Protein AF-A0A3B0UGY0-F1 (afdb_monomer_lite)

pLDDT: mean 92.52, std 5.46, range [63.34, 98.44]

Sequence (139 aa):
GEVAGKDYQCLPGGPADNPYLDTGGDIFVFPKQSDPEVEAAQLRMASMMVNPRVQALFNLAKGSLPIRDDVDLSLADSCMKKGLEILSNPENVIPSMSQFLSEDTSGQLDDLWSEFSFNKDMSIADAQERFATILENAN

Structure (mmCIF, N/CA/C/O backbone):
data_AF-A0A3B0UGY0-F1
#
_entry.id   AF-A0A3B0UGY0-F1
#
loop_
_atom_site.group_PDB
_atom_site.id
_atom_site.type_symbol
_atom_site.label_atom_id
_atom_site.label_alt_id
_atom_site.label_comp_id
_atom_site.label_asym_id
_atom_site.label_entity_id
_atom_site.label_seq_id
_atom_site.pdbx_PDB_ins_code
_atom_site.Cartn_x
_atom_site.Cartn_y
_atom_site.Cartn_z
_atom_site.occupancy
_atom_site.B_iso_or_equiv
_atom_site.auth_seq_id
_atom_site.auth_comp_id
_atom_site.auth_asym_id
_atom_site.auth_atom_id
_atom_site.pdbx_PDB_model_num
ATOM 1 N N . GLY A 1 1 ? -21.922 -7.099 -13.027 1.00 74.62 1 GLY A N 1
ATOM 2 C CA . GLY A 1 1 ? -20.531 -6.934 -12.578 1.00 74.62 1 GLY A CA 1
ATOM 3 C C . GLY A 1 1 ? -19.711 -8.046 -13.180 1.00 74.62 1 GLY A C 1
ATOM 4 O O . GLY A 1 1 ? -20.288 -9.092 -13.460 1.00 74.62 1 GLY A O 1
ATOM 5 N N . GLU A 1 2 ? -18.430 -7.793 -13.415 1.00 85.69 2 GLU A N 1
ATOM 6 C CA . GLU A 1 2 ? -17.471 -8.798 -13.885 1.00 85.69 2 GLU A CA 1
ATOM 7 C C . GLU A 1 2 ? -17.061 -9.735 -12.736 1.00 85.69 2 GLU A C 1
ATOM 9 O O . GLU A 1 2 ? -17.109 -9.350 -11.567 1.00 85.69 2 GLU A O 1
ATOM 14 N N . VAL A 1 3 ? -16.684 -10.969 -13.063 1.00 85.94 3 VAL A N 1
ATOM 15 C CA . VAL A 1 3 ? -16.315 -12.023 -12.111 1.00 85.94 3 VAL A CA 1
ATOM 16 C C . VAL A 1 3 ? -14.821 -12.333 -12.207 1.00 85.94 3 VAL A C 1
ATOM 18 O O . VAL A 1 3 ? -14.336 -12.784 -13.249 1.00 85.94 3 VAL A O 1
ATOM 21 N N . ALA A 1 4 ? -14.098 -12.161 -11.098 1.00 86.25 4 ALA A N 1
ATOM 22 C CA . ALA A 1 4 ? -12.690 -12.537 -10.988 1.00 86.25 4 ALA A CA 1
ATOM 23 C C . ALA A 1 4 ? -12.473 -14.025 -11.318 1.00 86.25 4 ALA A C 1
ATOM 25 O O . ALA A 1 4 ? -13.216 -14.896 -10.866 1.00 86.25 4 ALA A O 1
ATOM 26 N N . GLY A 1 5 ? -11.449 -14.320 -12.117 1.00 84.62 5 GLY A N 1
ATOM 27 C CA . GLY A 1 5 ? -11.124 -15.670 -12.582 1.00 84.62 5 GLY A CA 1
ATOM 28 C C . GLY A 1 5 ? -11.983 -16.170 -13.748 1.00 84.62 5 GLY A C 1
ATOM 29 O O . GLY A 1 5 ? -11.732 -17.267 -14.243 1.00 84.62 5 GLY A O 1
ATOM 30 N N . LYS A 1 6 ? -12.970 -15.387 -14.204 1.00 89.75 6 LYS A N 1
ATOM 31 C CA . LYS A 1 6 ? -13.787 -15.696 -15.385 1.00 89.75 6 LYS A CA 1
ATOM 32 C C . LYS A 1 6 ? -13.755 -14.568 -16.412 1.00 89.75 6 LYS A C 1
ATOM 34 O O . LYS A 1 6 ? -13.374 -14.805 -17.551 1.00 89.75 6 LYS A O 1
ATOM 39 N N . ASP A 1 7 ? -14.166 -13.373 -16.000 1.00 92.44 7 ASP A N 1
ATOM 40 C CA . ASP A 1 7 ? -14.279 -12.206 -16.876 1.00 92.44 7 ASP A CA 1
ATOM 41 C C . ASP A 1 7 ? -12.983 -11.371 -16.855 1.00 92.44 7 ASP A C 1
ATOM 43 O O . ASP A 1 7 ? -12.624 -10.764 -17.859 1.00 92.44 7 ASP A O 1
ATOM 47 N N . TYR A 1 8 ? -12.233 -11.408 -15.745 1.00 90.12 8 TYR A N 1
ATOM 48 C CA . TYR A 1 8 ? -10.898 -10.811 -15.612 1.00 90.12 8 TYR A CA 1
ATOM 49 C C . TYR A 1 8 ? -9.986 -11.647 -14.708 1.00 90.12 8 TYR A C 1
ATOM 51 O O . TYR A 1 8 ? -10.445 -12.496 -13.941 1.00 90.12 8 TYR A O 1
ATOM 59 N N . GLN A 1 9 ? -8.679 -11.384 -14.757 1.00 87.44 9 GLN A N 1
ATOM 60 C CA . GLN A 1 9 ? -7.691 -12.033 -13.899 1.00 87.44 9 GLN A CA 1
ATOM 61 C C . GLN A 1 9 ? -6.775 -11.010 -13.230 1.00 87.44 9 GLN A C 1
ATOM 63 O O . GLN A 1 9 ? -6.277 -10.096 -13.877 1.00 87.44 9 GLN A O 1
ATOM 68 N N . CYS A 1 10 ? -6.505 -11.211 -11.940 1.00 86.56 10 CYS A N 1
ATOM 69 C CA . CYS A 1 10 ? -5.491 -10.451 -11.219 1.00 86.56 10 CYS A CA 1
ATOM 70 C C . CYS A 1 10 ? -4.103 -11.069 -11.423 1.00 86.56 10 CYS A C 1
ATOM 72 O O . CYS A 1 10 ? -3.929 -12.288 -11.257 1.00 86.56 10 CYS A O 1
ATOM 74 N N . LEU A 1 11 ? -3.145 -10.209 -11.776 1.00 87.44 11 LEU A N 1
ATOM 75 C CA . LEU A 1 11 ? -1.733 -10.513 -12.015 1.00 87.44 11 LEU A CA 1
ATOM 76 C C . LEU A 1 11 ? -0.877 -9.654 -11.062 1.00 87.44 11 LEU A C 1
ATOM 78 O O . LEU A 1 11 ? -0.449 -8.562 -11.444 1.00 87.44 11 LEU A O 1
ATOM 82 N N . PRO A 1 12 ? -0.696 -10.080 -9.797 1.00 83.56 12 PRO A N 1
ATOM 83 C CA . PRO A 1 12 ? 0.103 -9.330 -8.830 1.00 83.56 12 PRO A CA 1
ATOM 84 C C . PRO A 1 12 ? 1.556 -9.198 -9.304 1.00 83.56 12 PRO A C 1
ATOM 86 O O . PRO A 1 12 ? 2.117 -10.158 -9.825 1.00 83.56 12 PRO A O 1
ATOM 89 N N . GLY A 1 13 ? 2.148 -8.013 -9.146 1.00 76.50 13 GLY A N 1
ATOM 90 C CA . GLY A 1 13 ? 3.491 -7.701 -9.654 1.00 76.50 13 GLY A CA 1
ATOM 91 C C . GLY A 1 13 ? 3.568 -7.376 -11.154 1.00 76.50 13 GLY A C 1
ATOM 92 O O . GLY A 1 13 ? 4.639 -7.028 -11.647 1.00 76.50 13 GLY A O 1
ATOM 93 N N . GLY A 1 14 ? 2.450 -7.437 -11.890 1.00 80.88 14 GLY A N 1
ATOM 94 C CA . GLY A 1 14 ? 2.385 -7.026 -13.294 1.00 80.88 14 GLY A CA 1
ATOM 95 C C . GLY A 1 14 ? 3.368 -7.798 -14.191 1.00 80.88 14 GLY A C 1
ATOM 96 O O . GLY A 1 14 ? 3.217 -9.012 -14.313 1.00 80.88 14 GLY A O 1
ATOM 97 N N . PRO A 1 15 ? 4.334 -7.125 -14.853 1.00 78.62 15 PRO A N 1
ATOM 98 C CA . PRO A 1 15 ? 5.306 -7.770 -15.737 1.00 78.62 15 PRO A CA 1
ATOM 99 C C . PRO A 1 15 ? 6.468 -8.464 -15.003 1.00 78.62 15 PRO A C 1
ATOM 101 O O . PRO A 1 15 ? 7.350 -8.993 -15.673 1.00 78.62 15 PRO A O 1
ATOM 104 N N . ALA A 1 16 ? 6.525 -8.427 -13.667 1.00 80.19 16 ALA A N 1
ATOM 105 C CA . ALA A 1 16 ? 7.601 -9.059 -12.908 1.00 80.19 16 ALA A CA 1
ATOM 106 C C . ALA A 1 16 ? 7.568 -10.594 -13.025 1.00 80.19 16 ALA A C 1
ATOM 108 O O . ALA A 1 16 ? 6.500 -11.204 -12.993 1.00 80.19 16 ALA A O 1
ATOM 109 N N . ASP A 1 17 ? 8.751 -11.217 -13.084 1.00 83.56 17 ASP A N 1
ATOM 110 C CA . ASP A 1 17 ? 8.887 -12.682 -13.131 1.00 83.56 17 ASP A CA 1
ATOM 111 C C . ASP A 1 17 ? 8.342 -13.356 -11.861 1.00 83.56 17 ASP A C 1
ATOM 113 O O . ASP A 1 17 ? 7.771 -14.445 -11.922 1.00 83.56 17 ASP A O 1
ATOM 117 N N . ASN A 1 18 ? 8.497 -12.688 -10.712 1.00 85.94 18 ASN A N 1
ATOM 118 C CA . ASN A 1 18 ? 7.989 -13.136 -9.420 1.00 85.94 18 ASN A CA 1
ATOM 119 C C . ASN A 1 18 ? 6.919 -12.160 -8.907 1.00 85.94 18 ASN A C 1
ATOM 121 O O . ASN A 1 18 ? 7.199 -10.961 -8.794 1.00 85.94 18 ASN A O 1
ATOM 125 N N . PRO A 1 19 ? 5.714 -12.645 -8.559 1.00 88.81 19 PRO A N 1
ATOM 126 C CA . PRO A 1 19 ? 4.690 -11.818 -7.941 1.00 88.81 19 PRO A CA 1
ATOM 127 C C . PRO A 1 19 ? 5.167 -11.250 -6.605 1.00 88.81 19 PRO A C 1
ATOM 129 O O . PRO A 1 19 ? 5.677 -11.983 -5.758 1.00 88.81 19 PRO A O 1
ATOM 132 N N . TYR A 1 20 ? 4.932 -9.960 -6.397 1.00 91.50 20 TYR A N 1
ATOM 133 C CA . TYR A 1 20 ? 5.207 -9.278 -5.138 1.00 91.50 20 TYR A CA 1
ATOM 134 C C . TYR A 1 20 ? 3.994 -8.458 -4.700 1.00 91.50 20 TYR A C 1
ATOM 136 O O . TYR A 1 20 ? 3.088 -8.173 -5.492 1.00 91.50 20 TYR A O 1
ATOM 144 N N . LEU A 1 21 ? 3.981 -8.084 -3.425 1.00 90.75 21 LEU A N 1
ATOM 145 C CA . LEU A 1 21 ? 3.009 -7.171 -2.847 1.00 90.75 21 LEU A CA 1
ATOM 146 C C . LEU A 1 21 ? 3.703 -5.940 -2.293 1.00 90.75 21 LEU A C 1
ATOM 148 O O . LEU A 1 21 ? 4.609 -6.045 -1.471 1.00 90.75 21 LEU A O 1
ATOM 152 N N . ASP A 1 22 ? 3.213 -4.783 -2.717 1.00 89.81 22 ASP A N 1
ATOM 153 C CA . ASP A 1 22 ? 3.464 -3.518 -2.045 1.00 89.81 22 ASP A CA 1
ATOM 154 C C . ASP A 1 22 ? 2.522 -3.409 -0.831 1.00 89.81 22 ASP A C 1
ATOM 156 O O . ASP A 1 22 ? 1.319 -3.660 -0.953 1.00 89.81 22 ASP A O 1
ATOM 160 N N . THR A 1 23 ? 3.063 -3.090 0.348 1.00 87.56 23 THR A N 1
ATOM 161 C CA . THR A 1 23 ? 2.289 -2.978 1.603 1.00 87.56 23 THR A CA 1
ATOM 162 C C . THR A 1 23 ? 1.816 -1.562 1.911 1.00 87.56 23 THR A C 1
ATOM 164 O O . THR A 1 23 ? 1.537 -1.221 3.063 1.00 87.56 23 THR A O 1
ATOM 167 N N . GLY A 1 24 ? 1.705 -0.718 0.889 1.00 86.00 24 GLY A N 1
ATOM 168 C CA . GLY A 1 24 ? 0.919 0.502 0.941 1.00 86.00 24 GLY A CA 1
ATOM 169 C C . GLY A 1 24 ? -0.498 0.206 1.431 1.00 86.00 24 GLY A C 1
ATOM 170 O O . GLY A 1 24 ? -1.067 -0.860 1.183 1.00 86.00 24 GLY A O 1
ATOM 171 N N . GLY A 1 25 ? -1.070 1.145 2.177 1.00 86.88 25 GLY A N 1
ATOM 172 C CA . GLY A 1 25 ? -2.334 0.911 2.853 1.00 86.88 25 GLY A CA 1
ATOM 173 C C . GLY A 1 25 ? -3.107 2.185 3.125 1.00 86.88 25 GLY A C 1
ATOM 174 O O . GLY A 1 25 ? -2.556 3.282 3.177 1.00 86.88 25 GLY A O 1
ATOM 175 N N . ASP A 1 26 ? -4.407 2.005 3.321 1.00 90.88 26 ASP A N 1
ATOM 17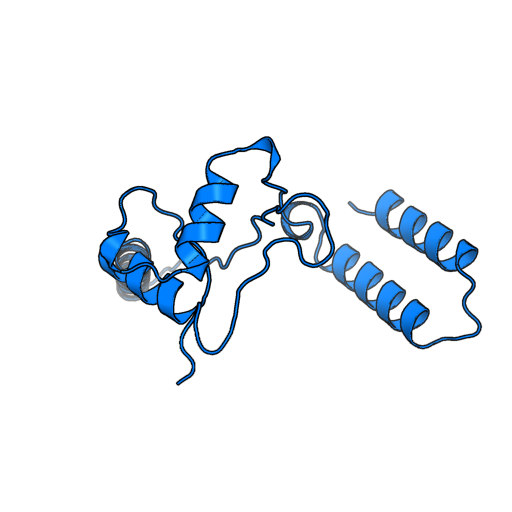6 C CA . ASP A 1 26 ? -5.307 3.060 3.756 1.00 90.88 26 ASP A CA 1
ATOM 177 C C . ASP A 1 26 ? -5.248 3.163 5.292 1.00 90.88 26 ASP A C 1
ATOM 179 O O . ASP A 1 26 ? -5.431 2.164 5.994 1.00 90.88 26 ASP A O 1
ATOM 183 N N . ILE A 1 27 ? -5.035 4.369 5.827 1.00 91.62 27 ILE A N 1
ATOM 184 C CA . ILE A 1 27 ? -5.122 4.638 7.269 1.00 91.62 27 ILE A CA 1
ATOM 185 C C . ILE A 1 27 ? -6.227 5.649 7.567 1.00 91.62 27 ILE A C 1
ATOM 187 O O . ILE A 1 27 ? -6.445 6.605 6.826 1.00 91.62 27 ILE A O 1
ATOM 191 N N . PHE A 1 28 ? -6.904 5.459 8.697 1.00 94.00 28 PHE A N 1
ATOM 192 C CA . PHE A 1 28 ? -7.828 6.442 9.251 1.00 94.00 28 PHE A CA 1
ATOM 193 C C . PHE A 1 28 ? -7.187 7.081 10.477 1.00 94.00 28 PHE A C 1
ATOM 195 O O . PHE A 1 28 ? -6.970 6.422 11.494 1.00 94.00 28 PHE A O 1
ATOM 202 N N . VAL A 1 29 ? -6.880 8.374 10.376 1.00 94.88 29 VAL A N 1
ATOM 203 C CA . VAL A 1 29 ? -6.338 9.160 11.486 1.00 94.88 29 VAL A CA 1
ATOM 204 C C . VAL A 1 29 ? -7.492 9.846 12.205 1.00 94.88 29 VAL A C 1
ATOM 206 O O . VAL A 1 29 ? -8.266 10.578 11.591 1.00 94.88 29 VAL A O 1
ATOM 209 N N . PHE A 1 30 ? -7.600 9.622 13.513 1.00 96.88 30 PHE A N 1
ATOM 210 C CA . PHE A 1 30 ? -8.599 10.255 14.370 1.00 96.88 30 PHE A CA 1
ATOM 211 C C . PHE A 1 30 ? -7.944 11.403 15.150 1.00 96.88 30 PHE A C 1
ATOM 213 O O . PHE A 1 30 ? -7.152 11.140 16.059 1.00 96.88 30 PHE A O 1
ATOM 220 N N . PRO A 1 31 ? -8.217 12.679 14.810 1.00 96.56 31 PRO A N 1
ATOM 221 C CA . PRO A 1 31 ? -7.640 13.804 15.534 1.00 96.56 31 PRO A CA 1
ATOM 222 C C . PRO A 1 31 ? -8.097 13.799 16.987 1.00 96.56 31 PRO A C 1
ATOM 224 O O . PRO A 1 31 ? -9.264 13.518 17.263 1.00 96.56 31 PRO A O 1
ATOM 227 N N . LYS A 1 32 ? -7.206 14.184 17.904 1.00 97.06 32 LYS A N 1
ATOM 228 C CA . LYS A 1 32 ? -7.525 14.298 19.331 1.00 97.06 32 LYS A CA 1
ATOM 229 C C . LYS A 1 32 ? -8.714 15.236 19.548 1.00 97.06 32 LYS A C 1
ATOM 231 O O . LYS A 1 32 ? -8.725 16.349 19.026 1.00 97.06 32 LYS A O 1
ATOM 236 N N . GLN A 1 33 ? -9.685 14.790 20.340 1.00 97.50 33 GLN A N 1
ATOM 237 C CA . GLN A 1 33 ? -10.906 15.539 20.626 1.00 97.50 33 GLN A CA 1
ATOM 238 C C . GLN A 1 33 ? -10.913 16.078 22.056 1.00 97.50 33 GLN A C 1
ATOM 240 O O . GLN A 1 33 ? -10.312 15.504 22.961 1.00 97.50 33 GLN A O 1
ATOM 245 N N . SER A 1 34 ? -11.603 17.201 22.246 1.00 97.81 34 SER A N 1
ATOM 246 C CA . SER A 1 34 ? -11.992 17.722 23.563 1.00 97.81 34 SER A CA 1
ATOM 247 C C . SER A 1 34 ? -13.455 17.426 23.901 1.00 97.81 34 SER A C 1
ATOM 249 O O . SER A 1 34 ? -13.859 17.598 25.046 1.00 97.81 34 SER A O 1
ATOM 251 N N . ASP A 1 35 ? -14.249 17.034 22.901 1.00 98.31 35 ASP A N 1
ATOM 252 C CA . ASP A 1 35 ? -15.651 16.655 23.053 1.00 98.31 35 ASP A CA 1
ATOM 253 C C . ASP A 1 35 ? -15.752 15.128 23.247 1.00 98.31 35 ASP A C 1
ATOM 255 O O . ASP A 1 35 ? -15.395 14.378 22.327 1.00 98.31 35 ASP A O 1
ATOM 259 N N . PRO A 1 36 ? -16.233 14.655 24.412 1.00 97.94 36 PRO A N 1
ATOM 260 C CA . PRO A 1 36 ? -16.308 13.228 24.711 1.00 97.94 36 PRO A CA 1
ATOM 261 C C . PRO A 1 36 ? -17.275 12.460 23.798 1.00 97.94 36 PRO A C 1
ATOM 263 O O . PRO A 1 36 ? -17.060 11.273 23.552 1.00 97.94 36 PRO A O 1
ATOM 266 N N . GLU A 1 37 ? -18.315 13.098 23.251 1.00 98.31 37 GLU A N 1
ATOM 267 C CA . GLU A 1 37 ? -19.255 12.421 22.349 1.00 98.31 37 GLU A CA 1
ATOM 268 C C . GLU A 1 37 ? -18.628 12.169 20.974 1.00 98.31 37 GLU A C 1
ATOM 270 O O . GLU A 1 37 ? -18.838 11.111 20.367 1.00 98.31 37 GLU A O 1
ATOM 275 N N . VAL A 1 38 ? -17.803 13.110 20.500 1.00 98.31 38 VAL A N 1
ATOM 276 C CA . VAL A 1 38 ? -17.045 12.948 19.253 1.00 98.31 38 VAL A CA 1
ATOM 277 C C . VAL A 1 38 ? -15.973 11.875 19.424 1.00 98.31 38 VAL A C 1
ATOM 279 O O . VAL A 1 38 ? -15.865 10.994 18.572 1.00 98.31 38 VAL A O 1
ATOM 282 N N . GLU A 1 39 ? -15.234 11.883 20.536 1.00 98.25 39 GLU A N 1
ATOM 283 C CA . GLU A 1 39 ? -14.256 10.831 20.848 1.00 98.25 39 GLU A CA 1
ATOM 284 C C . GLU A 1 39 ? -14.918 9.444 20.884 1.00 98.25 39 GLU A C 1
ATOM 286 O O . GLU A 1 39 ? -14.458 8.502 20.233 1.00 98.25 39 GLU A O 1
ATOM 291 N N . ALA A 1 40 ? -16.065 9.324 21.558 1.00 98.25 40 ALA A N 1
ATOM 292 C CA . ALA A 1 40 ? -16.818 8.077 21.604 1.00 98.25 40 ALA A CA 1
ATOM 293 C C . ALA A 1 40 ? -17.276 7.617 20.206 1.00 98.25 40 ALA A C 1
ATOM 295 O O . ALA A 1 40 ? -17.280 6.417 19.917 1.00 98.25 40 ALA A O 1
ATOM 296 N N . ALA A 1 41 ? -17.650 8.540 19.314 1.00 98.31 41 ALA A N 1
ATOM 297 C CA . ALA A 1 41 ? -18.002 8.216 17.933 1.00 98.31 41 ALA A CA 1
ATOM 298 C C . ALA A 1 41 ? -16.792 7.736 17.111 1.00 98.31 41 ALA A C 1
ATOM 300 O O . ALA A 1 41 ? -16.909 6.736 16.398 1.00 98.31 41 ALA A O 1
ATOM 301 N N . GLN A 1 42 ? -15.634 8.388 17.253 1.00 98.44 42 GLN A N 1
ATOM 302 C CA . GLN A 1 42 ? -14.383 7.972 16.609 1.00 98.44 42 GLN A CA 1
ATOM 303 C C . GLN A 1 42 ? -13.985 6.551 17.028 1.00 98.44 42 GLN A C 1
ATOM 305 O O . GLN A 1 42 ? -13.704 5.710 16.175 1.00 98.44 42 GLN A O 1
ATOM 310 N N . LEU A 1 43 ? -14.062 6.236 18.326 1.00 97.88 43 LEU A N 1
ATOM 311 C CA . LEU A 1 43 ? -13.756 4.898 18.846 1.00 97.88 43 LEU A CA 1
ATOM 312 C C . LEU A 1 43 ? -14.723 3.825 18.328 1.00 97.88 43 LEU A C 1
ATOM 314 O O . LEU A 1 43 ? -14.296 2.717 17.995 1.00 97.88 43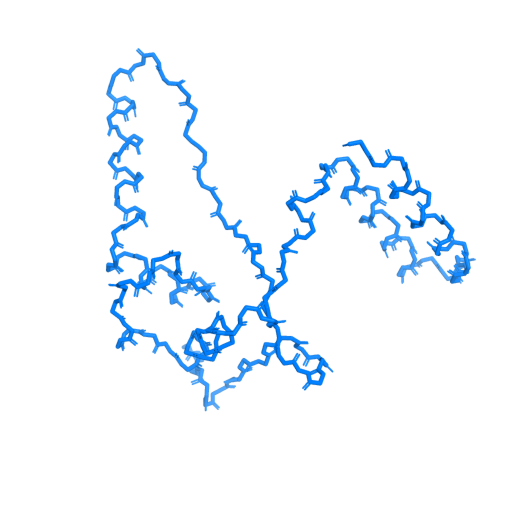 LEU A O 1
ATOM 318 N N . ARG A 1 44 ? -16.021 4.141 18.202 1.00 98.19 44 ARG A N 1
ATOM 319 C CA . ARG A 1 44 ? -17.001 3.228 17.585 1.00 98.19 44 ARG A CA 1
ATOM 320 C C . ARG A 1 44 ? -16.663 2.942 16.121 1.00 98.19 44 ARG A C 1
ATOM 322 O O . ARG A 1 44 ? -16.729 1.788 15.700 1.00 98.19 44 ARG A O 1
ATOM 329 N N . MET A 1 45 ? -16.271 3.964 15.361 1.00 97.88 45 MET A N 1
ATOM 330 C CA . MET A 1 45 ? -15.854 3.806 13.967 1.00 97.88 45 MET A CA 1
ATOM 331 C C . MET A 1 45 ? -14.579 2.965 13.855 1.00 97.88 45 MET A C 1
ATOM 333 O O . MET A 1 45 ? -14.558 2.012 13.080 1.00 97.88 45 MET A O 1
ATOM 337 N N . ALA A 1 46 ? -13.563 3.246 14.675 1.00 97.44 46 ALA A N 1
ATOM 338 C CA . ALA A 1 46 ? -12.327 2.468 14.717 1.00 97.44 46 ALA A CA 1
ATOM 339 C C . ALA A 1 46 ? -12.596 0.986 15.037 1.00 97.44 46 ALA A C 1
ATOM 341 O O . ALA A 1 46 ? -12.099 0.098 14.347 1.00 97.44 46 ALA A O 1
ATOM 342 N N . SER A 1 47 ? -13.451 0.709 16.030 1.00 97.44 47 SER A N 1
ATOM 343 C CA . SER A 1 47 ? -13.854 -0.656 16.392 1.00 97.44 47 SER A CA 1
ATOM 344 C C . SER A 1 47 ? -14.566 -1.383 15.245 1.00 97.44 47 SER A C 1
ATOM 346 O O . SER A 1 47 ? -14.280 -2.551 14.980 1.00 97.44 47 SER A O 1
ATOM 348 N N . MET A 1 48 ? -15.458 -0.691 14.529 1.00 97.25 48 MET A N 1
ATOM 349 C CA . MET A 1 48 ? -16.137 -1.240 13.356 1.00 97.25 48 MET A CA 1
ATOM 350 C C . MET A 1 48 ? -15.148 -1.560 12.230 1.00 97.25 48 MET A C 1
ATOM 352 O O . MET A 1 48 ? -15.230 -2.638 11.647 1.00 97.25 48 MET A O 1
ATOM 356 N N . MET A 1 49 ? -14.203 -0.659 11.947 1.00 95.75 49 MET A N 1
ATOM 357 C CA . MET A 1 49 ? -13.203 -0.833 10.887 1.00 95.75 49 MET A CA 1
ATOM 358 C C . MET A 1 49 ? -12.324 -2.061 11.099 1.00 95.75 49 MET A C 1
ATOM 360 O O . MET A 1 49 ? -11.949 -2.706 10.129 1.00 95.75 49 MET A O 1
ATOM 364 N N . VAL A 1 50 ? -11.999 -2.409 12.345 1.00 95.44 50 VAL A N 1
ATOM 365 C CA . VAL A 1 50 ? -11.178 -3.590 12.653 1.00 95.44 50 VAL A CA 1
ATOM 366 C C . VAL A 1 50 ? -12.011 -4.833 12.958 1.00 95.44 50 VAL A C 1
ATOM 368 O O . VAL A 1 50 ? -11.453 -5.849 13.356 1.00 95.44 50 VAL A O 1
ATOM 371 N N . ASN A 1 51 ? -13.335 -4.812 12.802 1.00 96.88 51 ASN A N 1
ATOM 372 C CA . ASN A 1 51 ? -14.144 -6.016 12.979 1.00 96.88 51 ASN A CA 1
ATOM 373 C C . ASN A 1 51 ? -13.828 -7.043 11.864 1.00 96.88 51 ASN A C 1
ATOM 375 O O . ASN A 1 51 ? -13.845 -6.658 10.696 1.00 96.88 51 ASN A O 1
ATOM 379 N N . PRO A 1 52 ? -13.606 -8.342 12.166 1.00 95.25 52 PRO A N 1
ATOM 380 C CA . PRO A 1 52 ? -13.190 -9.332 11.162 1.00 95.25 52 PRO A CA 1
ATOM 381 C C . PRO A 1 52 ? -14.137 -9.448 9.965 1.00 95.25 52 PRO A C 1
ATOM 383 O O . PRO A 1 52 ? -13.708 -9.525 8.815 1.00 95.25 52 PRO A O 1
ATOM 386 N N . ARG A 1 53 ? -15.450 -9.432 10.227 1.00 94.69 53 ARG A N 1
ATOM 387 C CA . ARG A 1 53 ? -16.466 -9.540 9.176 1.00 94.69 53 ARG A CA 1
ATOM 388 C C . ARG A 1 53 ? -16.516 -8.272 8.331 1.00 94.69 53 ARG A C 1
ATOM 390 O O . ARG A 1 53 ? -16.687 -8.361 7.119 1.00 94.69 53 ARG A O 1
ATOM 397 N N . VAL A 1 54 ? -16.383 -7.107 8.966 1.00 95.38 54 VAL A N 1
ATOM 398 C CA . VAL A 1 54 ? -16.354 -5.819 8.258 1.00 95.38 54 VAL A CA 1
ATOM 399 C C . VAL A 1 54 ? -15.110 -5.724 7.380 1.00 95.38 54 VAL A C 1
ATOM 401 O O . VAL A 1 54 ? -15.256 -5.379 6.214 1.00 95.38 54 VAL A O 1
ATOM 404 N N . GLN A 1 55 ? -13.932 -6.100 7.892 1.00 95.12 55 GLN A N 1
ATOM 405 C CA . GLN A 1 55 ? -12.684 -6.169 7.121 1.00 95.12 55 GLN A CA 1
ATOM 406 C C . GLN A 1 55 ? -12.857 -7.045 5.879 1.00 95.12 55 GLN A C 1
ATOM 408 O O . GLN A 1 55 ? -12.748 -6.542 4.768 1.00 95.12 55 GLN A O 1
ATOM 413 N N . ALA A 1 56 ? -13.257 -8.313 6.037 1.00 92.75 56 ALA A N 1
ATOM 414 C CA . ALA A 1 56 ? -13.426 -9.228 4.903 1.00 92.75 56 ALA A CA 1
ATOM 415 C C . ALA A 1 56 ? -14.315 -8.648 3.787 1.00 92.75 56 ALA A C 1
ATOM 417 O O . ALA A 1 56 ? -13.957 -8.690 2.611 1.00 92.75 56 ALA A O 1
ATOM 418 N N . LEU A 1 57 ? -15.461 -8.065 4.155 1.00 94.00 57 LEU A N 1
ATOM 419 C CA . LEU A 1 57 ? -16.402 -7.480 3.197 1.00 94.00 57 LEU A CA 1
ATOM 420 C C . LEU A 1 57 ? -15.880 -6.178 2.576 1.00 94.00 57 LEU A C 1
ATOM 422 O O . LEU A 1 57 ? -16.054 -5.963 1.377 1.00 94.00 57 LEU A O 1
ATOM 426 N N . PHE A 1 58 ? -15.245 -5.316 3.371 1.00 94.88 58 PHE A N 1
ATOM 427 C CA . PHE A 1 58 ? -14.673 -4.061 2.892 1.00 94.88 58 PHE A CA 1
ATOM 428 C C . PHE A 1 58 ? -13.516 -4.316 1.924 1.00 94.88 58 PHE A C 1
ATOM 430 O O . PHE A 1 58 ? -13.509 -3.767 0.826 1.00 94.88 58 PHE A O 1
ATOM 437 N N . ASN A 1 59 ? -12.576 -5.188 2.289 1.00 94.38 59 ASN A N 1
ATOM 438 C CA . ASN A 1 59 ? -11.430 -5.542 1.456 1.00 94.38 59 ASN A CA 1
ATOM 439 C C . ASN A 1 59 ? -11.852 -6.227 0.157 1.00 94.38 59 ASN A C 1
ATOM 441 O O . ASN A 1 59 ? -11.293 -5.919 -0.892 1.00 94.38 59 ASN A O 1
ATOM 445 N N . LEU A 1 60 ? -12.877 -7.085 0.201 1.00 91.69 60 LEU A N 1
ATOM 446 C CA . LEU A 1 60 ? -13.435 -7.704 -1.001 1.00 91.69 60 LEU A CA 1
ATOM 447 C C . LEU A 1 60 ? -14.002 -6.654 -1.961 1.00 91.69 60 LEU A C 1
ATOM 449 O O . LEU A 1 60 ? -13.764 -6.725 -3.161 1.00 91.69 60 LEU A O 1
ATOM 453 N N . ALA A 1 61 ? -14.722 -5.661 -1.435 1.00 91.94 61 ALA A N 1
ATOM 454 C CA . ALA A 1 61 ? -15.260 -4.573 -2.246 1.00 91.94 61 ALA A CA 1
ATOM 455 C C . ALA A 1 61 ? -14.168 -3.612 -2.756 1.00 91.94 61 ALA A C 1
ATOM 457 O O . ALA A 1 61 ? -14.277 -3.093 -3.864 1.00 91.94 61 ALA A O 1
ATOM 458 N N . LYS A 1 62 ? -13.125 -3.366 -1.954 1.00 92.44 62 LYS A N 1
ATOM 459 C CA . LYS A 1 62 ? -12.006 -2.460 -2.264 1.00 92.44 62 LYS A CA 1
ATOM 460 C C . LYS A 1 62 ? -10.959 -3.097 -3.186 1.00 92.44 62 LYS A C 1
ATOM 462 O O . LYS A 1 62 ? -10.209 -2.363 -3.823 1.00 92.44 62 LYS A O 1
ATOM 467 N N . GLY A 1 63 ? -10.897 -4.429 -3.251 1.00 89.69 63 GLY A N 1
ATOM 468 C CA . GLY A 1 63 ? -9.862 -5.180 -3.967 1.00 89.69 63 GLY A CA 1
ATOM 469 C C . GLY A 1 63 ? -8.515 -5.241 -3.234 1.00 89.69 63 GLY A C 1
ATOM 470 O O . GLY A 1 63 ? -7.489 -5.470 -3.868 1.00 89.69 63 GLY A O 1
ATOM 471 N N . SER A 1 64 ? -8.500 -5.008 -1.919 1.00 92.12 64 SER A N 1
ATOM 472 C CA . SER A 1 64 ? -7.293 -5.018 -1.080 1.00 92.12 64 SER A CA 1
ATOM 473 C C . SER A 1 64 ? -7.215 -6.268 -0.195 1.00 92.12 64 SER A C 1
ATOM 475 O O . SER A 1 64 ? -8.128 -7.093 -0.185 1.00 92.12 64 SER A O 1
ATOM 477 N N . LEU A 1 65 ? -6.120 -6.418 0.557 1.00 93.50 65 LEU A N 1
ATOM 478 C CA . LEU A 1 65 ? -5.968 -7.474 1.560 1.00 93.50 65 LEU A CA 1
ATOM 479 C C . LEU A 1 65 ? -6.348 -6.970 2.964 1.00 93.50 65 LEU A C 1
ATOM 481 O O . LEU A 1 65 ? -6.091 -5.807 3.281 1.00 93.50 65 LEU A O 1
ATOM 485 N N . PRO A 1 66 ? -6.961 -7.820 3.805 1.00 94.00 66 PRO A N 1
ATOM 486 C CA . PRO A 1 66 ? -7.295 -7.473 5.181 1.00 94.00 66 PRO A CA 1
ATOM 487 C C . PRO A 1 66 ? -6.039 -7.314 6.040 1.00 94.00 66 PRO A C 1
ATOM 489 O O . PRO A 1 66 ? -5.086 -8.076 5.911 1.00 94.00 66 PRO A O 1
ATOM 492 N N . ILE A 1 67 ? -6.069 -6.362 6.977 1.00 93.50 67 ILE A N 1
ATOM 493 C CA . ILE A 1 67 ? -4.984 -6.175 7.963 1.00 93.50 67 ILE A CA 1
ATOM 494 C C . ILE A 1 67 ? -5.012 -7.219 9.091 1.00 93.50 67 ILE A C 1
ATOM 496 O O . ILE A 1 67 ? -4.086 -7.296 9.892 1.00 93.50 67 ILE A O 1
ATOM 500 N N . ARG A 1 68 ? -6.114 -7.970 9.200 1.00 93.44 68 ARG A N 1
ATOM 501 C CA . ARG A 1 68 ? -6.322 -9.026 10.193 1.00 93.44 68 ARG A CA 1
ATOM 502 C C . ARG A 1 68 ? -6.108 -10.386 9.549 1.00 93.44 68 ARG A C 1
ATOM 504 O O . ARG A 1 68 ? -6.601 -10.633 8.451 1.00 93.44 68 ARG A O 1
ATOM 511 N N . ASP A 1 69 ? -5.446 -11.273 10.275 1.00 91.06 69 ASP A N 1
ATOM 512 C CA . ASP A 1 69 ? -5.192 -12.662 9.891 1.00 91.06 69 ASP A CA 1
ATOM 513 C C . ASP A 1 69 ? -6.343 -13.618 10.262 1.00 91.06 69 ASP A C 1
ATOM 515 O O . ASP A 1 69 ? -6.393 -14.743 9.770 1.00 91.06 69 ASP A O 1
ATOM 519 N N . ASP A 1 70 ? -7.305 -13.168 11.075 1.00 92.94 70 ASP A N 1
ATOM 520 C CA . ASP A 1 70 ? -8.445 -13.957 11.563 1.00 92.94 70 ASP A CA 1
ATOM 521 C C . ASP A 1 70 ? -9.778 -13.675 10.839 1.00 92.94 70 ASP A C 1
ATOM 523 O O . ASP A 1 70 ? -10.862 -13.964 11.358 1.00 92.94 70 ASP A O 1
ATOM 527 N N . VAL A 1 71 ? -9.726 -13.099 9.636 1.00 92.62 71 VAL A N 1
ATOM 528 C CA . VAL A 1 71 ? -10.926 -12.869 8.820 1.00 92.62 71 VAL A CA 1
ATOM 529 C C . VAL A 1 71 ? -11.475 -14.165 8.207 1.00 92.62 71 VAL A C 1
ATOM 531 O O . VAL A 1 71 ? -10.753 -15.129 7.959 1.00 92.62 71 VAL A O 1
ATOM 534 N N . ASP A 1 72 ? -12.772 -14.179 7.891 1.00 91.31 72 ASP A N 1
ATOM 535 C CA . ASP A 1 72 ? -13.402 -15.301 7.188 1.00 91.31 72 ASP A CA 1
ATOM 536 C C . ASP A 1 72 ? -13.011 -15.318 5.699 1.00 91.31 72 ASP A C 1
ATOM 538 O O . ASP A 1 72 ? -13.617 -14.649 4.858 1.00 91.31 72 ASP A O 1
ATOM 542 N N . LEU A 1 73 ? -12.001 -16.124 5.368 1.00 87.81 73 LEU A N 1
ATOM 543 C CA . LEU A 1 73 ? -11.496 -16.292 4.004 1.00 87.81 73 LEU A CA 1
ATOM 544 C C . LEU A 1 73 ? -12.471 -17.005 3.055 1.00 87.81 73 LEU A C 1
ATOM 546 O O . LEU A 1 73 ? -12.223 -17.040 1.847 1.00 87.81 73 LEU A O 1
ATOM 550 N N . SER A 1 74 ? -13.593 -17.549 3.545 1.00 92.38 74 SER A N 1
ATOM 551 C CA . SER A 1 74 ? -14.646 -18.054 2.656 1.00 92.38 74 SER A CA 1
ATOM 552 C C . SER A 1 74 ? -15.308 -16.931 1.849 1.00 92.38 74 SER A C 1
ATOM 554 O O . SER A 1 74 ? -15.838 -17.187 0.767 1.00 92.38 74 SER A O 1
ATOM 556 N N . LEU A 1 75 ? -15.206 -15.686 2.331 1.00 89.44 75 LEU A N 1
ATOM 557 C CA . LEU A 1 75 ? -15.681 -14.483 1.651 1.00 89.44 75 LEU A CA 1
ATOM 558 C C . LEU A 1 75 ? -14.703 -13.974 0.579 1.00 89.44 75 LEU A C 1
ATOM 560 O O . LEU A 1 75 ? -15.085 -13.145 -0.239 1.00 89.44 75 LEU A O 1
ATOM 564 N N . ALA A 1 76 ? -13.457 -14.456 0.559 1.00 90.06 76 ALA A N 1
ATOM 565 C CA . ALA A 1 76 ? -12.432 -13.992 -0.369 1.00 90.06 76 ALA A CA 1
ATOM 566 C C . ALA A 1 76 ? -12.665 -14.508 -1.802 1.00 90.06 76 ALA A C 1
ATOM 568 O O . ALA A 1 76 ? -12.877 -15.710 -2.027 1.00 90.06 76 ALA A O 1
ATOM 569 N N . ASP A 1 77 ? -12.544 -13.614 -2.786 1.00 90.75 77 ASP A N 1
ATOM 570 C CA . ASP A 1 77 ? -12.537 -13.985 -4.200 1.00 90.75 77 ASP A CA 1
ATOM 571 C C . ASP A 1 77 ? -11.189 -14.596 -4.632 1.00 90.75 77 ASP A C 1
ATOM 573 O O . ASP A 1 77 ? -10.253 -14.770 -3.843 1.00 90.75 77 ASP A O 1
ATOM 577 N N . SER A 1 78 ? -11.077 -14.962 -5.911 1.00 91.81 78 SER A N 1
ATOM 578 C CA . SER A 1 78 ? -9.843 -15.540 -6.450 1.00 91.81 78 SER A CA 1
ATOM 579 C C . SER A 1 78 ? -8.651 -14.579 -6.423 1.00 91.81 78 SER A C 1
ATOM 581 O O . SER A 1 78 ? -7.511 -15.035 -6.413 1.00 91.81 78 SER A O 1
ATOM 583 N N . CYS A 1 79 ? -8.886 -13.267 -6.452 1.00 91.12 79 CYS A N 1
ATOM 584 C CA . CYS A 1 79 ? -7.826 -12.267 -6.477 1.00 91.12 79 CYS A CA 1
ATOM 585 C C . CYS A 1 79 ? -7.251 -12.029 -5.082 1.00 91.12 79 CYS A C 1
ATOM 587 O O . CYS A 1 79 ? -6.036 -12.086 -4.905 1.00 91.12 79 CYS A O 1
ATOM 589 N N . MET A 1 80 ? -8.118 -11.862 -4.084 1.00 91.38 80 MET A N 1
ATOM 590 C CA . MET A 1 80 ? -7.722 -11.743 -2.685 1.00 91.38 80 MET A CA 1
ATOM 591 C C . MET A 1 80 ? -6.938 -12.979 -2.231 1.00 91.38 80 MET A C 1
ATOM 593 O O . MET A 1 80 ? -5.898 -12.842 -1.594 1.00 91.38 80 MET A O 1
ATOM 597 N N . LYS A 1 81 ? -7.368 -14.187 -2.622 1.00 91.69 81 LYS A N 1
ATOM 598 C CA . LYS A 1 81 ? -6.646 -15.433 -2.303 1.00 91.69 81 LYS A CA 1
ATOM 599 C C . LYS A 1 81 ? -5.221 -15.457 -2.856 1.00 91.69 81 LYS A C 1
ATOM 601 O O . LYS A 1 81 ? -4.312 -15.836 -2.128 1.00 91.69 81 LYS A O 1
ATOM 606 N N . LYS A 1 82 ? -5.014 -15.005 -4.099 1.00 91.50 82 LYS A N 1
ATOM 607 C CA . LYS A 1 82 ? -3.667 -14.878 -4.685 1.00 91.50 82 LYS A CA 1
ATOM 608 C C . LYS A 1 82 ? -2.797 -13.895 -3.905 1.00 91.50 82 LYS A C 1
ATOM 610 O O . LYS A 1 82 ? -1.634 -14.181 -3.658 1.00 91.50 82 LYS A O 1
ATOM 615 N N . GLY A 1 83 ? -3.351 -12.751 -3.502 1.00 91.69 83 GLY A N 1
ATOM 616 C CA . GLY A 1 83 ? -2.615 -11.803 -2.667 1.00 91.69 83 GLY A CA 1
ATOM 617 C C . GLY A 1 83 ? -2.232 -12.411 -1.313 1.00 91.69 83 GLY A C 1
ATOM 618 O O . GLY A 1 83 ? -1.079 -12.331 -0.914 1.00 91.69 83 GLY A O 1
ATOM 619 N N . LEU A 1 84 ? -3.151 -13.103 -0.637 1.00 92.19 84 LEU A N 1
ATOM 620 C CA . LEU A 1 84 ? -2.852 -13.772 0.637 1.00 92.19 84 LEU A CA 1
ATOM 621 C C . LEU A 1 84 ? -1.763 -14.848 0.509 1.00 92.19 84 LEU A C 1
ATOM 623 O O . LEU A 1 84 ? -0.935 -14.988 1.405 1.00 92.19 84 LEU A O 1
ATOM 627 N N . GLU A 1 85 ? -1.737 -15.583 -0.604 1.00 92.06 85 GLU A N 1
ATOM 628 C CA . GLU A 1 85 ? -0.671 -16.546 -0.894 1.00 92.06 85 GLU A CA 1
ATOM 629 C C . GLU A 1 85 ? 0.691 -15.852 -1.024 1.00 92.06 85 GLU A C 1
ATOM 631 O O . GLU A 1 85 ? 1.658 -16.286 -0.401 1.00 92.06 85 GLU A O 1
ATOM 636 N N . ILE A 1 86 ? 0.766 -14.731 -1.749 1.00 92.88 86 ILE A N 1
ATOM 637 C CA . ILE A 1 86 ? 2.005 -13.950 -1.885 1.00 92.88 86 ILE A CA 1
ATOM 638 C C . ILE A 1 86 ? 2.448 -13.394 -0.527 1.00 92.88 86 ILE A C 1
ATOM 640 O O . ILE A 1 86 ? 3.619 -13.511 -0.178 1.00 92.88 86 ILE A O 1
ATOM 644 N N . LEU A 1 87 ? 1.506 -12.858 0.258 1.00 91.69 87 LEU A N 1
ATOM 645 C CA . LEU A 1 87 ? 1.754 -12.292 1.587 1.00 91.69 87 LEU A CA 1
ATOM 646 C C . LEU A 1 87 ? 2.334 -13.319 2.573 1.00 91.69 87 LEU A C 1
ATOM 648 O O . LEU A 1 87 ? 3.055 -12.943 3.494 1.00 91.69 87 LEU A O 1
ATOM 652 N N . SER A 1 88 ? 2.045 -14.611 2.383 1.00 91.25 88 SER A N 1
ATOM 653 C CA . SER A 1 88 ? 2.564 -15.682 3.243 1.00 91.25 88 SER A CA 1
ATOM 654 C C . SER A 1 88 ? 4.084 -15.872 3.154 1.00 91.25 88 SER A C 1
ATOM 656 O O . SER A 1 88 ? 4.671 -16.468 4.059 1.00 91.25 88 SER A O 1
ATOM 658 N N . ASN A 1 89 ? 4.723 -15.344 2.103 1.00 92.25 89 ASN A N 1
ATOM 659 C CA . ASN A 1 89 ? 6.173 -15.301 1.967 1.00 92.25 89 ASN A CA 1
ATOM 660 C C . ASN A 1 89 ? 6.688 -13.858 2.136 1.00 92.25 89 ASN A C 1
ATOM 662 O O . ASN A 1 89 ? 6.545 -13.059 1.209 1.00 92.25 89 ASN A O 1
ATOM 666 N N . PRO A 1 90 ? 7.356 -13.528 3.257 1.00 90.12 90 PRO A N 1
ATOM 667 C CA . PRO A 1 90 ? 7.915 -12.197 3.493 1.00 90.12 90 PRO A CA 1
ATOM 668 C C . PRO A 1 90 ? 8.888 -11.708 2.413 1.00 90.12 90 PRO A C 1
ATOM 670 O O . PRO A 1 90 ? 9.014 -10.504 2.226 1.00 90.12 90 PRO A O 1
ATOM 673 N N . GLU A 1 91 ? 9.558 -12.605 1.681 1.00 92.25 91 GLU A N 1
ATOM 674 C CA . GLU A 1 91 ? 10.470 -12.221 0.589 1.00 92.25 91 GLU A CA 1
ATOM 675 C C . GLU A 1 91 ? 9.739 -11.597 -0.608 1.00 92.25 91 GLU A C 1
ATOM 677 O O . GLU A 1 91 ? 10.339 -10.857 -1.384 1.00 92.25 91 GLU A O 1
ATOM 682 N N . ASN A 1 92 ? 8.436 -11.857 -0.742 1.00 92.69 92 ASN A N 1
ATOM 683 C CA . ASN A 1 92 ? 7.600 -11.283 -1.792 1.00 92.69 92 ASN A CA 1
ATOM 684 C C . ASN A 1 92 ? 6.927 -9.970 -1.358 1.00 92.69 92 ASN A C 1
ATOM 686 O O . ASN A 1 92 ? 6.067 -9.451 -2.072 1.00 92.69 92 ASN A O 1
ATOM 690 N N . VAL A 1 93 ? 7.255 -9.452 -0.175 1.00 91.12 93 VAL A N 1
ATOM 691 C CA . VAL A 1 93 ? 6.590 -8.300 0.429 1.00 91.12 93 VAL A CA 1
ATOM 692 C C . VAL A 1 93 ? 7.544 -7.112 0.439 1.00 91.12 93 VAL A C 1
ATOM 694 O O . VAL A 1 93 ? 8.615 -7.162 1.038 1.00 91.12 93 VAL A O 1
ATOM 697 N N . ILE A 1 94 ? 7.138 -6.023 -0.210 1.00 90.69 94 ILE A N 1
ATOM 698 C CA . ILE A 1 94 ? 7.927 -4.798 -0.340 1.00 90.69 94 ILE A CA 1
ATOM 699 C C . ILE A 1 94 ? 7.197 -3.669 0.400 1.00 90.69 94 ILE A C 1
ATOM 701 O O . ILE A 1 94 ? 6.002 -3.462 0.172 1.00 90.69 94 ILE A O 1
ATOM 705 N N . PRO A 1 95 ? 7.862 -2.934 1.307 1.00 89.56 95 PRO A N 1
ATOM 706 C CA . PRO A 1 95 ? 7.259 -1.757 1.917 1.00 89.56 95 PRO A CA 1
ATOM 707 C C . PRO A 1 95 ? 7.038 -0.649 0.883 1.00 89.56 95 PRO A C 1
ATOM 709 O O . PRO A 1 95 ? 7.909 -0.395 0.051 1.00 89.56 95 PRO A O 1
ATOM 712 N N . SER A 1 96 ? 5.890 0.026 0.966 1.00 89.06 96 SER A N 1
ATOM 713 C CA . SER A 1 96 ? 5.579 1.162 0.088 1.00 89.06 96 SER A CA 1
ATOM 714 C C . SER A 1 96 ? 6.615 2.274 0.229 1.00 89.06 96 SER A C 1
ATOM 716 O O . SER A 1 96 ? 7.010 2.628 1.343 1.00 89.06 96 SER A O 1
ATOM 718 N N . MET A 1 97 ? 6.965 2.913 -0.890 1.00 85.50 97 MET A N 1
ATOM 719 C CA . MET A 1 97 ? 7.793 4.126 -0.893 1.00 85.50 97 MET A CA 1
ATOM 720 C C . MET A 1 97 ? 7.192 5.248 -0.035 1.00 85.50 97 MET A C 1
ATOM 722 O O . MET A 1 97 ? 7.937 5.996 0.594 1.00 85.50 97 MET A O 1
ATOM 726 N N . SER A 1 98 ? 5.861 5.316 0.084 1.00 83.69 98 SER A N 1
ATOM 727 C CA . SER A 1 98 ? 5.170 6.303 0.927 1.00 83.69 98 SER A CA 1
ATOM 728 C C . SER A 1 98 ? 5.479 6.163 2.423 1.00 83.69 98 SER A C 1
ATOM 730 O O . SER A 1 98 ? 5.149 7.048 3.202 1.00 83.69 98 SER A O 1
ATOM 732 N N . GLN A 1 99 ? 6.072 5.044 2.853 1.00 86.12 99 GLN A N 1
ATOM 733 C CA . GLN A 1 99 ? 6.529 4.863 4.235 1.00 86.12 99 GLN A CA 1
ATOM 734 C C . GLN A 1 99 ? 7.903 5.502 4.485 1.00 86.12 99 GLN A C 1
ATOM 736 O O . GLN A 1 99 ? 8.260 5.733 5.638 1.00 86.12 99 GLN A O 1
ATOM 741 N N . PHE A 1 100 ? 8.675 5.766 3.428 1.00 85.19 100 PHE A N 1
ATOM 742 C CA . PHE A 1 100 ? 10.050 6.267 3.516 1.00 85.19 100 PHE A CA 1
ATOM 743 C C . PHE A 1 100 ? 10.206 7.703 3.030 1.00 85.19 100 PHE A C 1
ATOM 745 O O . PHE A 1 100 ? 11.155 8.373 3.423 1.00 85.19 100 PHE A O 1
ATOM 752 N N . LEU A 1 101 ? 9.313 8.161 2.155 1.00 90.06 101 LEU A N 1
ATOM 753 C CA . LEU A 1 101 ? 9.418 9.463 1.515 1.00 90.06 101 LEU A CA 1
ATOM 754 C C . LEU A 1 101 ? 8.463 10.462 2.158 1.00 90.06 101 LEU A C 1
ATOM 756 O O . LEU A 1 101 ? 7.312 10.144 2.455 1.00 90.06 101 LEU A O 1
ATOM 760 N N . SER A 1 102 ? 8.938 11.694 2.331 1.00 93.06 102 SER A N 1
ATOM 761 C CA . SER A 1 102 ? 8.061 12.814 2.655 1.00 93.06 102 SER A CA 1
ATOM 762 C C . SER A 1 102 ? 7.134 13.134 1.473 1.00 93.06 102 SER A C 1
ATOM 764 O O . SER A 1 102 ? 7.414 12.774 0.325 1.00 93.06 102 SER A O 1
ATOM 766 N N . GLU A 1 103 ? 6.044 13.853 1.737 1.00 92.06 103 GLU A N 1
ATOM 767 C CA . GLU A 1 103 ? 5.150 14.337 0.674 1.00 92.06 103 GLU A CA 1
ATOM 768 C C . GLU A 1 103 ? 5.874 15.284 -0.295 1.00 92.06 103 GLU A C 1
ATOM 770 O O . GLU A 1 103 ? 5.616 15.259 -1.494 1.00 92.06 103 GLU A O 1
ATOM 775 N N . ASP A 1 104 ? 6.831 16.075 0.204 1.00 95.06 104 ASP A N 1
ATOM 776 C CA . ASP A 1 104 ? 7.657 16.947 -0.635 1.00 95.06 104 ASP A CA 1
ATOM 777 C C . ASP A 1 104 ? 8.546 16.127 -1.582 1.00 95.06 104 ASP A C 1
ATOM 779 O O . ASP A 1 104 ? 8.541 16.345 -2.792 1.00 95.06 104 ASP A O 1
ATOM 783 N N . THR A 1 105 ? 9.241 15.115 -1.057 1.00 95.69 105 THR A N 1
ATOM 784 C CA . THR A 1 105 ? 10.0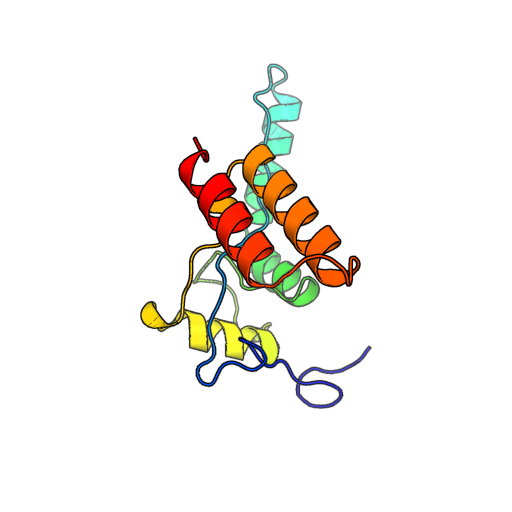70 14.214 -1.871 1.00 95.69 105 THR A CA 1
ATOM 785 C C . THR A 1 105 ? 9.230 13.453 -2.897 1.00 95.69 105 THR A C 1
ATOM 787 O O . THR A 1 105 ? 9.638 13.328 -4.050 1.00 95.69 105 THR A O 1
ATOM 790 N N . SER A 1 106 ? 8.046 12.977 -2.504 1.00 94.25 106 SER A N 1
ATOM 791 C CA . SER A 1 106 ? 7.121 12.283 -3.408 1.00 94.25 106 SER A CA 1
ATOM 792 C C . SER A 1 106 ? 6.654 13.203 -4.538 1.00 94.25 106 SER A C 1
ATOM 794 O O . SER A 1 106 ? 6.728 12.816 -5.700 1.00 94.25 106 SER A O 1
ATOM 796 N N . GLY A 1 107 ? 6.295 14.454 -4.229 1.00 96.00 107 GLY A N 1
ATOM 797 C CA . GLY A 1 107 ? 5.935 15.453 -5.238 1.00 96.00 107 GLY A CA 1
ATOM 798 C C . GLY A 1 107 ? 7.075 15.763 -6.215 1.00 96.00 107 GLY A C 1
ATOM 799 O O . GLY A 1 107 ? 6.853 15.825 -7.421 1.00 96.00 107 GLY A O 1
ATOM 800 N N . GLN A 1 108 ? 8.315 15.878 -5.726 1.00 97.06 108 GLN A N 1
ATOM 801 C CA . GLN A 1 108 ? 9.484 16.063 -6.595 1.00 97.06 108 GLN A CA 1
ATOM 802 C C . GLN A 1 108 ? 9.694 14.878 -7.555 1.00 97.06 108 GLN A C 1
ATOM 804 O O . GLN A 1 108 ? 10.078 15.082 -8.712 1.00 97.06 108 GLN A O 1
ATOM 809 N N . LEU A 1 109 ? 9.454 13.646 -7.091 1.00 96.44 109 LEU A N 1
ATOM 810 C CA . LEU A 1 109 ? 9.522 12.449 -7.933 1.00 96.44 109 LEU A CA 1
ATOM 811 C C . LEU A 1 109 ? 8.380 12.407 -8.954 1.00 96.44 109 LEU A C 1
ATOM 813 O O . LEU A 1 109 ? 8.630 12.077 -10.110 1.00 96.44 109 LEU A O 1
ATOM 817 N N . ASP A 1 110 ? 7.160 12.772 -8.566 1.00 96.56 110 ASP A N 1
ATOM 818 C CA . ASP A 1 110 ? 6.010 12.841 -9.475 1.00 96.56 110 ASP A CA 1
ATOM 819 C C . ASP A 1 110 ? 6.224 13.876 -10.590 1.00 96.56 110 ASP A C 1
ATOM 821 O O . ASP A 1 110 ? 5.931 13.600 -11.760 1.00 96.56 110 ASP A O 1
ATOM 825 N N . ASP A 1 111 ? 6.800 15.035 -10.258 1.00 97.50 111 ASP A N 1
ATOM 826 C CA . ASP A 1 111 ? 7.200 16.056 -11.230 1.00 97.50 111 ASP A CA 1
ATOM 827 C C . ASP A 1 111 ? 8.261 15.517 -12.195 1.00 97.50 111 ASP A C 1
ATOM 829 O O . ASP A 1 111 ? 8.135 15.677 -13.412 1.00 97.50 111 ASP A O 1
ATOM 833 N N . LEU A 1 112 ? 9.288 14.837 -11.670 1.00 97.81 112 LEU A N 1
ATOM 834 C CA . LEU A 1 112 ? 10.320 14.197 -12.483 1.00 97.81 112 LEU A CA 1
ATOM 835 C C . LEU A 1 112 ? 9.718 13.150 -13.431 1.00 97.81 112 LEU A C 1
ATOM 837 O O . LEU A 1 112 ? 10.037 13.155 -14.620 1.00 97.81 112 LEU A O 1
ATOM 841 N N . TRP A 1 113 ? 8.846 12.265 -12.942 1.00 96.69 113 TRP A N 1
ATOM 842 C CA . TRP A 1 113 ? 8.227 11.232 -13.774 1.00 96.69 113 TRP A CA 1
ATOM 843 C C . TRP A 1 113 ? 7.313 11.818 -14.838 1.00 96.69 113 TRP A C 1
ATOM 845 O O . TRP A 1 113 ? 7.321 11.351 -15.980 1.00 96.69 113 TRP A O 1
ATOM 855 N N . SER A 1 114 ? 6.554 12.851 -14.484 1.00 97.44 114 SER A N 1
ATOM 856 C CA . SER A 1 114 ? 5.702 13.574 -15.423 1.00 97.44 114 SER A CA 1
ATOM 857 C C . SER A 1 114 ? 6.540 14.228 -16.517 1.00 97.44 114 SER A C 1
ATOM 859 O O . SER A 1 114 ? 6.267 14.037 -17.702 1.00 97.44 114 SER A O 1
ATOM 861 N N . GLU A 1 115 ? 7.602 14.944 -16.147 1.00 97.38 115 GLU A N 1
ATOM 862 C CA . GLU A 1 115 ? 8.495 15.572 -17.114 1.00 97.38 115 GLU A CA 1
ATOM 863 C C . GLU A 1 115 ? 9.170 14.530 -18.006 1.00 97.38 115 GLU A C 1
ATOM 865 O O . GLU A 1 115 ? 9.049 14.617 -19.222 1.00 97.38 115 GLU A O 1
ATOM 870 N N . PHE A 1 116 ? 9.789 13.497 -17.436 1.00 97.50 116 PHE A N 1
ATOM 871 C CA . PHE A 1 116 ? 10.450 12.443 -18.206 1.00 97.50 116 PHE A CA 1
ATOM 872 C C . PHE A 1 116 ? 9.494 11.721 -19.173 1.00 97.50 116 PHE A C 1
ATOM 874 O O . PHE A 1 116 ? 9.880 11.356 -20.283 1.00 97.50 116 PHE A O 1
ATOM 881 N N . SER A 1 117 ? 8.227 11.545 -18.786 1.00 95.88 117 SER A N 1
ATOM 882 C CA . SER A 1 117 ? 7.224 10.871 -19.621 1.00 95.88 117 SER A CA 1
ATOM 883 C C . SER A 1 117 ? 6.760 11.712 -20.813 1.00 95.88 117 SER A C 1
ATOM 885 O O . SER A 1 117 ? 6.388 11.154 -21.849 1.00 95.88 117 SER A O 1
ATOM 887 N N . PHE A 1 118 ? 6.745 13.042 -20.684 1.00 96.88 118 PHE A N 1
ATOM 888 C CA . PHE A 1 118 ? 6.115 13.932 -21.667 1.00 96.88 118 PHE A CA 1
ATOM 889 C C . PHE A 1 118 ? 7.079 14.906 -22.359 1.00 96.88 118 PHE A C 1
ATOM 891 O O . PHE A 1 118 ? 6.767 15.395 -23.448 1.00 96.88 118 PHE A O 1
ATOM 898 N N . ASN A 1 119 ? 8.257 15.155 -21.790 1.00 96.12 119 ASN A N 1
ATOM 899 C CA . ASN A 1 119 ? 9.315 15.975 -22.365 1.00 96.12 119 ASN A CA 1
ATOM 900 C C . ASN A 1 119 ? 10.314 15.098 -23.135 1.00 96.12 119 ASN A C 1
ATOM 902 O O . ASN A 1 119 ? 11.183 14.454 -22.555 1.00 96.12 119 ASN A O 1
ATOM 906 N N . LYS A 1 120 ? 10.225 15.113 -24.468 1.00 94.19 120 LYS A N 1
ATOM 907 C CA . LYS A 1 120 ? 11.117 14.328 -25.342 1.00 94.19 120 LYS A CA 1
ATOM 908 C C . LYS A 1 120 ? 12.565 14.821 -25.36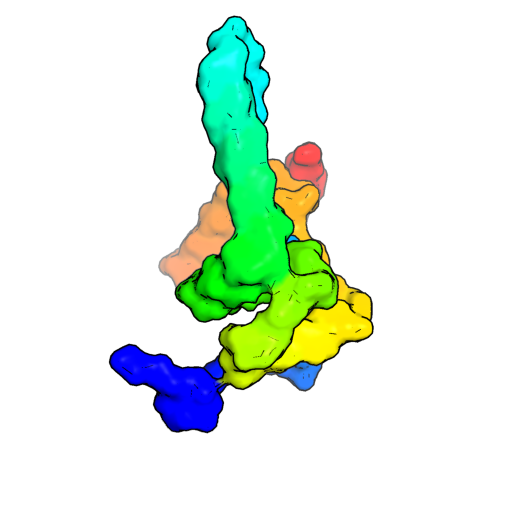0 1.00 94.19 120 LYS A C 1
ATOM 910 O O . LYS A 1 120 ? 13.422 14.101 -25.868 1.00 94.19 120 LYS A O 1
ATOM 915 N N . ASP A 1 121 ? 12.815 16.024 -24.851 1.00 96.75 121 ASP A N 1
ATOM 916 C CA . ASP A 1 121 ? 14.149 16.618 -24.811 1.00 96.75 121 ASP A CA 1
ATOM 917 C C . ASP A 1 121 ? 14.918 16.215 -23.541 1.00 96.75 121 ASP A C 1
ATOM 919 O O . ASP A 1 121 ? 16.136 16.378 -23.491 1.00 96.75 121 ASP A O 1
ATOM 923 N N . MET A 1 122 ? 14.238 15.658 -22.528 1.00 96.81 122 MET A N 1
ATOM 924 C CA . MET A 1 122 ? 14.887 15.144 -21.324 1.00 96.81 122 MET A CA 1
ATOM 925 C C . MET A 1 122 ? 15.603 13.827 -21.631 1.00 96.81 122 MET A C 1
ATOM 927 O O . MET A 1 122 ? 14.981 12.846 -22.048 1.00 96.81 122 MET A O 1
ATOM 931 N N . SER A 1 123 ? 16.918 13.777 -21.409 1.00 97.19 123 SER A N 1
ATOM 932 C CA . SER A 1 123 ? 17.656 12.530 -21.585 1.00 97.19 123 SER A CA 1
ATOM 933 C C . SER A 1 123 ? 17.447 11.585 -20.397 1.00 97.19 123 SER A C 1
ATOM 935 O O . SER A 1 123 ? 17.148 11.998 -19.276 1.00 97.19 123 SER A O 1
ATOM 937 N N . ILE A 1 124 ? 17.655 10.286 -20.630 1.00 97.44 124 ILE A N 1
ATOM 938 C CA . ILE A 1 124 ? 17.634 9.273 -19.562 1.00 97.44 124 ILE A CA 1
ATOM 939 C C . ILE A 1 124 ? 18.684 9.594 -18.489 1.00 97.44 124 ILE A C 1
ATOM 941 O O . ILE A 1 124 ? 18.417 9.411 -17.305 1.00 97.44 124 ILE A O 1
ATOM 945 N N . ALA A 1 125 ? 19.860 10.081 -18.897 1.00 97.94 125 ALA A N 1
ATOM 946 C CA . ALA A 1 125 ? 20.938 10.418 -17.974 1.00 97.94 125 ALA A CA 1
ATOM 947 C C . ALA A 1 125 ? 20.538 11.578 -17.050 1.00 97.94 125 ALA A C 1
ATOM 949 O O . ALA A 1 125 ? 20.708 11.466 -15.839 1.00 97.94 125 ALA A O 1
ATOM 950 N N . ASP A 1 126 ? 19.918 12.628 -17.598 1.00 97.69 126 ASP A N 1
ATOM 951 C CA . ASP A 1 126 ? 19.450 13.770 -16.802 1.00 97.69 126 ASP A CA 1
ATOM 952 C C . ASP A 1 126 ? 18.352 13.348 -15.813 1.00 97.69 126 ASP A C 1
ATOM 954 O O . ASP A 1 126 ? 18.325 13.799 -14.668 1.00 97.69 126 ASP A O 1
ATOM 958 N N . ALA A 1 127 ? 17.454 12.444 -16.226 1.00 97.81 127 ALA A N 1
ATOM 959 C CA . ALA A 1 127 ? 16.418 11.906 -15.345 1.00 97.81 127 ALA A CA 1
ATOM 960 C C . ALA A 1 127 ? 17.005 11.071 -14.201 1.00 97.81 127 ALA A C 1
ATOM 962 O O . ALA A 1 127 ? 16.568 11.209 -13.060 1.00 97.81 127 ALA A O 1
ATOM 963 N N . GLN A 1 128 ? 18.016 10.244 -14.481 1.00 98.06 128 GLN A N 1
ATOM 964 C CA . GLN A 1 128 ? 18.723 9.470 -13.459 1.00 98.06 128 GLN A CA 1
ATOM 965 C C . GLN A 1 128 ? 19.480 10.370 -12.476 1.00 98.06 128 GLN A C 1
ATOM 967 O O . GLN A 1 128 ? 19.409 10.143 -11.269 1.00 98.06 128 GLN A O 1
ATOM 972 N N . GLU A 1 129 ? 20.169 11.399 -12.973 1.00 98.25 129 GLU A N 1
ATOM 973 C CA . GLU A 1 129 ? 20.881 12.370 -12.137 1.00 98.25 129 GLU A CA 1
ATOM 974 C C . GLU A 1 129 ? 19.913 13.137 -11.228 1.00 98.25 129 GLU A C 1
ATOM 976 O O . GLU A 1 129 ? 20.131 13.235 -10.017 1.00 98.25 129 GLU A O 1
ATOM 981 N N . ARG A 1 130 ? 18.792 13.621 -11.779 1.00 97.94 130 ARG A N 1
ATOM 982 C CA . ARG A 1 130 ? 17.767 14.314 -10.991 1.00 97.94 130 ARG A CA 1
ATOM 983 C C . ARG A 1 130 ? 17.094 13.390 -9.979 1.00 97.94 130 ARG A C 1
ATOM 985 O O . ARG A 1 130 ? 16.878 13.814 -8.849 1.00 97.94 130 ARG A O 1
ATOM 992 N N . PHE A 1 131 ? 16.812 12.138 -10.341 1.00 97.62 131 PHE A N 1
ATOM 993 C CA . PHE A 1 131 ? 16.288 11.140 -9.407 1.00 97.62 131 PHE A CA 1
ATOM 994 C C . PHE A 1 131 ? 17.229 10.943 -8.212 1.00 97.62 131 PHE A C 1
ATOM 996 O O . PHE A 1 131 ? 16.796 11.045 -7.065 1.00 97.62 131 PHE A O 1
ATOM 1003 N N . ALA A 1 132 ? 18.522 10.722 -8.474 1.0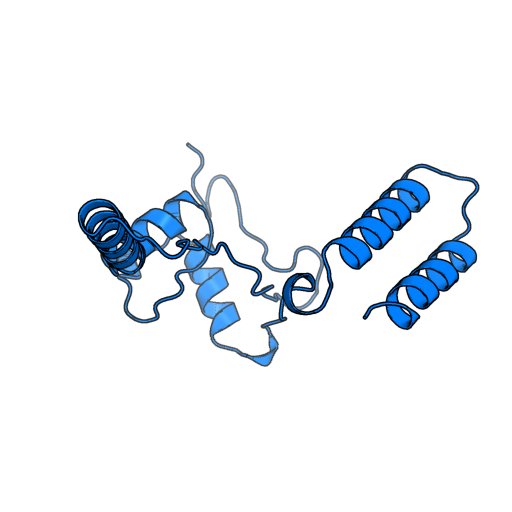0 97.38 132 ALA A N 1
ATOM 1004 C CA . ALA A 1 132 ? 19.529 10.571 -7.425 1.00 97.38 132 ALA A CA 1
ATOM 1005 C C . ALA A 1 132 ? 19.611 11.824 -6.542 1.00 97.38 132 ALA A C 1
ATOM 1007 O O . ALA A 1 132 ? 19.581 11.712 -5.320 1.00 97.38 132 ALA A O 1
ATOM 1008 N N . THR A 1 133 ? 19.600 13.011 -7.154 1.00 97.75 133 THR A N 1
ATOM 1009 C CA . THR A 1 133 ? 19.623 14.296 -6.439 1.00 97.75 133 THR A CA 1
ATOM 1010 C C . THR A 1 133 ? 18.415 14.465 -5.513 1.00 97.75 133 THR A C 1
ATOM 1012 O O . THR A 1 133 ? 18.571 14.930 -4.386 1.00 97.75 133 THR A O 1
ATOM 1015 N N . ILE A 1 134 ? 17.207 14.093 -5.952 1.00 97.12 134 ILE A N 1
ATOM 1016 C CA . ILE A 1 134 ? 15.998 14.174 -5.114 1.00 97.12 134 ILE A CA 1
ATOM 1017 C C . ILE A 1 134 ? 16.150 13.279 -3.879 1.00 97.12 134 ILE A C 1
ATOM 1019 O O . ILE A 1 134 ? 15.864 13.718 -2.768 1.00 97.12 134 ILE A O 1
ATOM 1023 N N . LEU A 1 135 ? 16.640 12.049 -4.059 1.00 94.94 135 LEU A N 1
ATOM 1024 C CA . LEU A 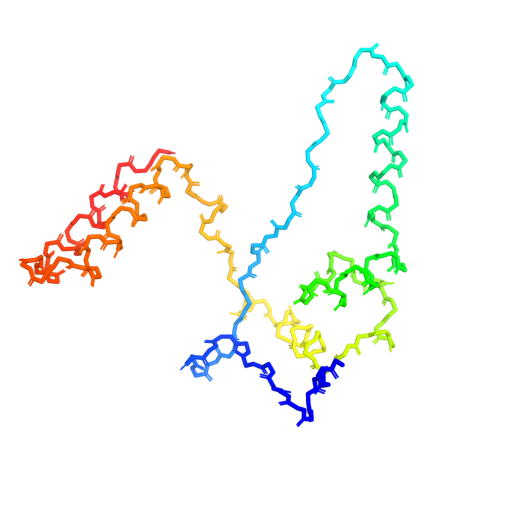1 135 ? 16.820 11.107 -2.953 1.00 94.94 135 LEU A CA 1
ATOM 1025 C C . LEU A 1 135 ? 17.954 11.503 -2.001 1.00 94.94 135 LEU A C 1
ATOM 1027 O O . LEU A 1 135 ? 17.802 11.352 -0.795 1.00 94.94 135 LEU A O 1
ATOM 1031 N N . GLU A 1 136 ? 19.068 12.033 -2.509 1.00 95.50 136 GLU A N 1
ATOM 1032 C CA . GLU A 1 136 ? 20.173 12.534 -1.676 1.00 95.50 136 GLU A CA 1
ATOM 1033 C C . GLU A 1 136 ? 19.744 13.687 -0.760 1.00 95.50 136 GLU A C 1
ATOM 1035 O O . GLU A 1 136 ? 20.305 13.860 0.321 1.00 95.50 136 GLU A O 1
ATOM 1040 N N . ASN A 1 137 ? 18.741 14.461 -1.183 1.00 94.38 137 ASN A N 1
ATOM 1041 C CA . ASN A 1 137 ? 18.191 15.586 -0.430 1.00 94.38 137 ASN A CA 1
ATOM 1042 C C . ASN A 1 137 ? 16.887 15.244 0.312 1.00 94.38 137 ASN A C 1
ATOM 1044 O O . ASN A 1 137 ? 16.280 16.133 0.917 1.00 94.38 137 ASN A O 1
ATOM 1048 N N . ALA A 1 138 ? 16.443 13.984 0.268 1.00 89.25 138 ALA A N 1
ATOM 1049 C CA . ALA A 1 138 ? 15.292 13.528 1.032 1.00 89.25 138 ALA A CA 1
ATOM 1050 C C . ALA A 1 138 ? 15.648 13.542 2.528 1.00 89.25 138 ALA A C 1
ATOM 1052 O O . ALA A 1 138 ? 16.592 12.874 2.951 1.00 89.25 138 ALA A O 1
ATOM 1053 N N . ASN A 1 139 ? 14.918 14.342 3.312 1.00 63.34 139 ASN A N 1
ATOM 1054 C CA . ASN A 1 139 ? 15.083 14.446 4.766 1.00 63.34 139 ASN A CA 1
ATOM 1055 C C . ASN A 1 139 ? 14.099 13.540 5.502 1.00 63.34 139 ASN A C 1
ATOM 1057 O O . ASN A 1 139 ? 12.885 13.663 5.216 1.00 63.34 139 ASN A O 1
#

Secondary structure (DSSP, 8-state):
---BTTTB---TTTT-SS--EE-----------S-HHHHHHHHHHHHHHT-HHHHHHHHHHHT---S-SSS-GGG--HHHHHHHHHHTSGGGEE--GGGTS-HHHHHHHHHHHHHHHH-TTS-HHHHHHHHHHHHHT--

Foldseek 3Di:
DDAEPPRDHDDAPPPDPDHADEPDDDDDDDDDDPDVVSVVVVVVVVVQCLDQASQLVVCQVVVHEGPDPPHDCVSPGPSNVVVVVLVVDCVRYDYDPVVVADPVLVVQLVVLVVCVVPPPPDDPVNSVVSNVVSVVPGD

Organism: NCBI:txid652676

Radius of gyration: 19.98 Å; chains: 1; bounding box: 42×36×50 Å